Protein AF-A0A2S3ZLN3-F1 (afdb_monomer)

Foldseek 3Di:
DFPLQLVQLVVDFDDDPNDTDDQPLSLLSNVQSVQQDLQVQWGQDDLVRSCVSSVHDSVSSVVSVVVCVVVVQWDWDWDADPVRHIRPTIIHGPRDVVSQVVTPSNVVRPD

Organism: NCBI:txid1259217

Mean predicted aligned error: 3.62 Å

Radius of gyration: 14.0 Å; Cα contacts (8 Å, |Δi|>4): 171; chains: 1; bounding box: 43×23×32 Å

Secondary structure (DSSP, 8-state):
--HHHHHHHHH--EEETTEEE--TTHHHHHHHHHT-BTTTTBB---HHHHHHHHT--HHHHHHHHHHHHHTTSEEEE--B-TTSPBPS-EEEE---HHHHTT-HHHHHHH-

Structure (mmCIF, N/CA/C/O backbone):
data_AF-A0A2S3ZLN3-F1
#
_entry.id   AF-A0A2S3ZLN3-F1
#
loop_
_atom_site.group_PDB
_atom_site.id
_atom_site.type_symbol
_atom_site.label_atom_id
_atom_site.label_alt_id
_atom_site.label_comp_id
_atom_site.label_asym_id
_atom_site.label_entity_id
_atom_site.label_seq_id
_atom_site.pdbx_PDB_ins_code
_atom_site.Cartn_x
_atom_site.Cartn_y
_atom_site.Cartn_z
_atom_site.occupancy
_atom_site.B_iso_or_equiv
_atom_site.auth_seq_id
_atom_site.auth_comp_id
_atom_site.auth_asym_id
_atom_site.auth_atom_id
_atom_site.pdbx_PDB_model_num
ATOM 1 N N . MET A 1 1 ? 11.402 4.641 -6.491 1.00 80.12 1 MET A N 1
ATOM 2 C CA . MET A 1 1 ? 9.962 4.401 -6.231 1.00 80.12 1 MET A CA 1
ATOM 3 C C . MET A 1 1 ? 9.445 3.690 -7.451 1.00 80.12 1 MET A C 1
ATOM 5 O O . MET A 1 1 ? 9.689 4.194 -8.534 1.00 80.12 1 MET A O 1
ATOM 9 N N . SER A 1 2 ? 8.704 2.597 -7.305 1.00 91.38 2 SER A N 1
ATOM 10 C CA . SER A 1 2 ? 8.168 1.908 -8.479 1.00 91.38 2 SER A CA 1
ATOM 11 C C . SER A 1 2 ? 7.025 2.680 -9.158 1.00 91.38 2 SER A C 1
ATOM 13 O O . SER A 1 2 ? 5.984 2.959 -8.551 1.00 91.38 2 SER A O 1
ATOM 15 N N . ILE A 1 3 ? 7.190 2.976 -10.451 1.00 94.44 3 ILE A N 1
ATOM 16 C CA . ILE A 1 3 ? 6.135 3.569 -11.286 1.00 94.44 3 ILE A CA 1
ATOM 17 C C . ILE A 1 3 ? 5.004 2.554 -11.503 1.00 94.44 3 ILE A C 1
ATOM 19 O O . ILE A 1 3 ? 3.827 2.921 -11.441 1.00 94.44 3 ILE A O 1
ATOM 23 N N . SER A 1 4 ? 5.342 1.276 -11.704 1.00 97.06 4 SER A N 1
ATOM 24 C CA . SER A 1 4 ? 4.356 0.201 -11.873 1.00 97.06 4 SER A CA 1
ATOM 25 C C . SER A 1 4 ? 3.436 0.069 -10.663 1.00 97.06 4 SER A C 1
ATOM 27 O O . SER A 1 4 ? 2.216 0.025 -10.839 1.00 97.06 4 SER A O 1
ATOM 29 N N . ALA A 1 5 ? 3.983 0.101 -9.443 1.00 97.31 5 ALA A N 1
ATOM 30 C CA . ALA A 1 5 ? 3.178 0.051 -8.227 1.00 97.31 5 ALA A CA 1
ATOM 31 C C . ALA A 1 5 ? 2.218 1.233 -8.103 1.00 97.31 5 ALA A C 1
ATOM 33 O O . ALA A 1 5 ? 1.053 1.045 -7.752 1.00 97.31 5 ALA A O 1
ATOM 34 N N . ARG A 1 6 ? 2.677 2.450 -8.415 1.00 96.06 6 ARG A N 1
ATOM 35 C CA . ARG A 1 6 ? 1.835 3.649 -8.351 1.00 96.06 6 ARG A CA 1
ATOM 36 C C . ARG A 1 6 ? 0.699 3.599 -9.373 1.00 96.06 6 ARG A C 1
ATOM 38 O O . ARG A 1 6 ? -0.440 3.898 -9.015 1.00 96.06 6 ARG A O 1
ATOM 45 N N . ASN A 1 7 ? 0.986 3.206 -10.613 1.00 97.12 7 ASN A N 1
ATOM 46 C CA . ASN A 1 7 ? -0.025 3.088 -11.667 1.00 97.12 7 ASN A CA 1
ATOM 47 C C . ASN A 1 7 ? -1.067 2.022 -11.313 1.00 97.12 7 ASN A C 1
ATOM 49 O O . ASN A 1 7 ? -2.265 2.295 -11.320 1.00 97.12 7 ASN A O 1
ATOM 53 N N . TRP A 1 8 ? -0.613 0.842 -10.891 1.00 97.19 8 TRP A N 1
ATOM 54 C CA . TRP A 1 8 ? -1.505 -0.210 -10.417 1.00 97.19 8 TRP A CA 1
ATOM 55 C C . TRP A 1 8 ? -2.359 0.245 -9.228 1.00 97.19 8 TRP A C 1
ATOM 57 O O . TRP A 1 8 ? -3.568 0.014 -9.206 1.00 97.19 8 TRP A O 1
ATOM 67 N N . ALA A 1 9 ? -1.768 0.946 -8.258 1.00 96.88 9 ALA A N 1
ATOM 68 C CA . ALA A 1 9 ? -2.495 1.471 -7.110 1.00 96.88 9 ALA A CA 1
ATOM 69 C C . ALA A 1 9 ? -3.590 2.469 -7.518 1.00 96.88 9 ALA A C 1
ATOM 71 O O . ALA A 1 9 ? -4.644 2.483 -6.880 1.00 96.88 9 ALA A O 1
ATOM 72 N N . TRP A 1 10 ? -3.389 3.270 -8.573 1.00 95.62 10 TRP A N 1
ATOM 73 C CA . TRP A 1 10 ? -4.414 4.154 -9.147 1.00 95.62 10 TRP A CA 1
ATOM 74 C C . TRP A 1 10 ? -5.533 3.402 -9.865 1.00 95.62 10 TRP A C 1
ATOM 76 O O . TRP A 1 10 ? -6.696 3.781 -9.709 1.00 95.62 10 TRP A O 1
ATOM 86 N N . ASP A 1 11 ? -5.222 2.301 -10.535 1.00 95.19 11 ASP A N 1
ATOM 87 C CA . ASP A 1 11 ? -6.209 1.519 -11.287 1.00 95.19 11 ASP A CA 1
ATOM 88 C C . ASP A 1 11 ? -6.987 0.524 -10.413 1.00 95.19 11 ASP A C 1
ATOM 90 O O . ASP A 1 11 ? -8.110 0.126 -10.743 1.00 95.19 11 ASP A O 1
ATOM 94 N N . LEU A 1 12 ? -6.423 0.134 -9.263 1.00 95.00 12 LEU A N 1
ATOM 95 C CA . LEU A 1 12 ? -7.055 -0.830 -8.371 1.00 95.00 12 LEU A CA 1
ATOM 96 C C . LEU A 1 12 ? -8.431 -0.331 -7.903 1.00 95.00 12 LEU A C 1
ATOM 98 O O . LEU A 1 12 ? -8.591 0.812 -7.465 1.00 95.00 12 LEU A O 1
ATOM 102 N N . SER A 1 13 ? -9.427 -1.209 -7.977 1.00 93.44 13 SER A N 1
ATOM 103 C CA . SER A 1 13 ? -10.796 -0.956 -7.529 1.00 93.44 13 SER A CA 1
ATOM 104 C C . SER A 1 13 ? -11.405 -2.227 -6.942 1.00 93.44 13 SER A C 1
ATOM 106 O O . SER A 1 13 ? -11.160 -3.335 -7.424 1.00 93.44 13 SER A O 1
ATOM 108 N N . TRP A 1 14 ? -12.215 -2.077 -5.892 1.00 90.06 14 TRP A N 1
ATOM 109 C CA . TRP A 1 14 ? -12.968 -3.194 -5.328 1.00 90.06 14 TRP A CA 1
ATOM 110 C C . TRP A 1 14 ? -14.181 -3.500 -6.188 1.00 90.06 14 TRP A C 1
ATOM 112 O O . TRP A 1 14 ? -14.968 -2.606 -6.494 1.00 90.06 14 TRP A O 1
ATOM 122 N N . LYS A 1 15 ? -14.350 -4.777 -6.537 1.00 87.75 15 LYS A N 1
ATOM 123 C CA . LYS A 1 15 ? -15.488 -5.265 -7.315 1.00 87.75 15 LYS A CA 1
ATOM 124 C C . LYS A 1 15 ? -16.338 -6.201 -6.475 1.00 87.75 15 LYS A C 1
ATOM 126 O O . LYS A 1 15 ? -15.823 -7.137 -5.867 1.00 87.75 15 LYS A O 1
ATOM 131 N N . ARG A 1 16 ? -17.652 -5.992 -6.484 1.00 80.50 16 ARG A N 1
ATOM 132 C CA . ARG A 1 16 ? -18.631 -6.931 -5.921 1.00 80.50 16 ARG A CA 1
ATOM 133 C C . ARG A 1 16 ? -19.787 -7.064 -6.902 1.00 80.50 16 ARG A C 1
ATOM 135 O O . ARG A 1 16 ? -20.416 -6.071 -7.246 1.00 80.50 16 ARG A O 1
ATOM 142 N N . GLY A 1 17 ? -20.023 -8.282 -7.393 1.00 84.69 17 GLY A N 1
ATOM 143 C CA . GLY A 1 17 ? -21.031 -8.526 -8.433 1.00 84.69 17 GLY A CA 1
ATOM 144 C C . GLY A 1 17 ? -20.776 -7.745 -9.730 1.00 84.69 17 GLY A C 1
ATOM 145 O O . GLY A 1 17 ? -21.722 -7.297 -10.360 1.00 84.69 17 GLY A O 1
ATOM 146 N N . GLY A 1 18 ? -19.507 -7.509 -10.090 1.00 85.62 18 GLY A N 1
ATOM 147 C CA . GLY A 1 18 ? -19.126 -6.755 -11.293 1.00 85.62 18 GLY A CA 1
ATOM 148 C C . GLY A 1 18 ? -19.169 -5.226 -11.162 1.00 85.62 18 GLY A C 1
ATOM 149 O O . GLY A 1 18 ? -1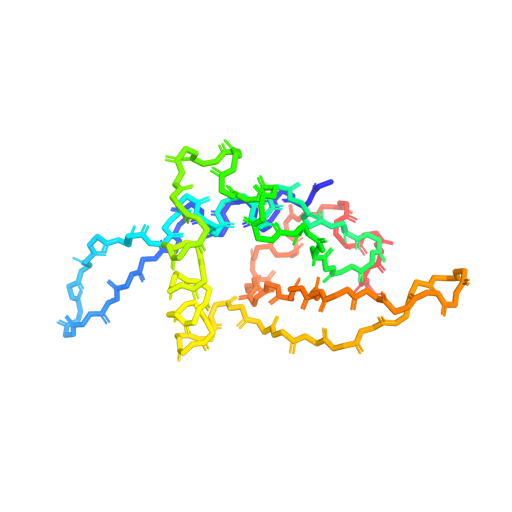8.685 -4.541 -12.057 1.00 85.62 18 GLY A O 1
ATOM 150 N N . VAL A 1 19 ? -19.675 -4.684 -10.050 1.00 84.25 19 VAL A N 1
ATOM 151 C CA . VAL A 1 19 ? -19.762 -3.234 -9.809 1.00 84.25 19 VAL A CA 1
ATOM 152 C C . VAL A 1 19 ? -18.570 -2.750 -8.986 1.00 84.25 19 VAL A C 1
ATOM 154 O O . VAL A 1 19 ? -18.172 -3.413 -8.024 1.00 84.25 19 VAL A O 1
ATOM 157 N N . ASN A 1 20 ? -18.017 -1.591 -9.356 1.00 86.94 20 ASN A N 1
ATOM 158 C CA . ASN A 1 20 ? -16.924 -0.938 -8.636 1.00 86.94 20 ASN A CA 1
ATOM 159 C C . ASN A 1 20 ? -17.434 -0.220 -7.377 1.00 86.94 20 ASN A C 1
ATOM 161 O O . ASN A 1 20 ? -18.434 0.494 -7.425 1.00 86.94 20 ASN A O 1
ATOM 165 N N . PHE A 1 21 ? -16.698 -0.347 -6.274 1.00 82.69 21 PHE A N 1
ATOM 166 C CA . PHE A 1 21 ? -16.976 0.341 -5.013 1.00 82.69 21 PHE A CA 1
ATOM 167 C C . PHE A 1 21 ? -15.824 1.278 -4.625 1.00 82.69 21 PHE A C 1
ATOM 169 O O . PHE A 1 21 ? -14.661 0.959 -4.894 1.00 82.69 21 PHE A O 1
ATOM 176 N N . PRO A 1 22 ? -16.116 2.413 -3.957 1.00 84.38 22 PRO A N 1
ATOM 177 C CA . PRO A 1 22 ? -15.081 3.304 -3.451 1.00 84.38 22 PRO A CA 1
ATOM 178 C C . PRO A 1 22 ? -14.125 2.581 -2.498 1.00 84.38 22 PRO A C 1
ATOM 180 O O . PRO A 1 22 ? -14.545 1.960 -1.520 1.00 84.38 22 PRO A O 1
ATOM 183 N N . MET A 1 23 ? -12.829 2.708 -2.766 1.00 93.12 23 MET A N 1
ATOM 184 C CA . MET A 1 23 ? -11.773 2.196 -1.898 1.00 93.12 23 MET A CA 1
ATOM 185 C C . MET A 1 23 ? -11.445 3.227 -0.822 1.00 93.12 23 MET A C 1
ATOM 187 O O . MET A 1 23 ? -10.791 4.232 -1.103 1.00 93.12 23 MET A O 1
ATOM 191 N N . LYS A 1 24 ? -11.845 2.976 0.425 1.00 94.81 24 LYS A N 1
ATOM 192 C CA . LYS A 1 24 ? -11.471 3.848 1.557 1.00 94.81 24 LYS A CA 1
ATOM 193 C C . LYS A 1 24 ? -9.959 3.815 1.806 1.00 94.81 24 LYS A C 1
ATOM 195 O O . LYS A 1 24 ? -9.358 4.801 2.223 1.00 94.81 24 LYS A O 1
ATOM 200 N N . GLU A 1 25 ? -9.341 2.697 1.446 1.00 97.25 25 GLU A N 1
ATOM 201 C CA . GLU A 1 25 ? -7.928 2.379 1.610 1.00 97.25 25 GLU A CA 1
ATOM 202 C C . GLU A 1 25 ? -7.029 2.995 0.532 1.00 97.25 25 GLU A C 1
ATOM 204 O O . GLU A 1 25 ? -5.811 2.836 0.589 1.00 97.25 25 GLU A O 1
ATOM 209 N N . LYS A 1 26 ? -7.603 3.687 -0.463 1.00 96.94 26 LYS A N 1
ATOM 210 C CA . LYS A 1 26 ? -6.886 4.149 -1.661 1.00 96.94 26 LYS A CA 1
ATOM 211 C C . LYS A 1 26 ? -5.661 4.999 -1.329 1.00 96.94 26 LYS A C 1
ATOM 213 O O . LYS A 1 26 ? -4.585 4.739 -1.852 1.00 96.94 26 LYS A O 1
ATOM 218 N N . LEU A 1 27 ? -5.806 5.974 -0.428 1.00 97.81 27 LEU A N 1
ATOM 219 C CA . LEU A 1 27 ? -4.694 6.840 -0.014 1.00 97.81 27 LEU A CA 1
ATOM 220 C C . L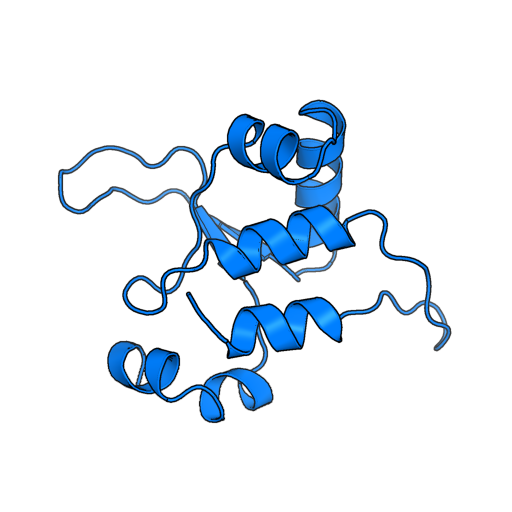EU A 1 27 ? -3.601 6.062 0.726 1.00 97.81 27 LEU A C 1
ATOM 222 O O . LEU A 1 27 ? -2.418 6.300 0.499 1.00 97.81 27 LEU A O 1
ATOM 226 N N . THR A 1 28 ? -3.986 5.099 1.567 1.00 98.44 28 THR A N 1
ATOM 227 C CA . THR A 1 28 ? -3.047 4.199 2.248 1.00 98.44 28 THR A CA 1
ATOM 228 C C . THR A 1 28 ? -2.256 3.380 1.227 1.00 98.44 28 THR A C 1
ATOM 230 O O . THR A 1 28 ? -1.033 3.332 1.309 1.00 98.44 28 THR A O 1
ATOM 233 N N . LEU A 1 29 ? -2.928 2.792 0.230 1.00 98.38 29 LEU A N 1
ATOM 234 C CA . LEU A 1 29 ? -2.280 2.012 -0.826 1.00 98.38 29 LEU A CA 1
ATOM 235 C C . LEU A 1 29 ? -1.342 2.864 -1.689 1.00 98.38 29 LEU A C 1
ATOM 237 O O . LEU A 1 29 ? -0.217 2.452 -1.946 1.00 98.38 29 LEU A O 1
ATOM 241 N N . LEU A 1 30 ? -1.778 4.058 -2.096 1.00 98.06 30 LEU A N 1
ATOM 242 C CA . LEU A 1 30 ? -0.940 4.995 -2.847 1.00 98.06 30 LEU A CA 1
ATOM 243 C C . LEU A 1 30 ? 0.304 5.394 -2.049 1.00 98.06 30 LEU A C 1
ATOM 245 O O . LEU A 1 30 ? 1.398 5.436 -2.601 1.00 98.06 30 LEU A O 1
ATOM 249 N N . CYS A 1 31 ? 0.163 5.625 -0.741 1.00 98.12 31 CYS A N 1
ATOM 250 C CA . CYS A 1 31 ? 1.304 5.907 0.122 1.00 98.12 31 CYS A CA 1
ATOM 251 C C . CYS A 1 31 ? 2.269 4.716 0.200 1.00 98.12 31 CYS A C 1
ATOM 253 O O . CYS A 1 31 ? 3.478 4.929 0.191 1.00 98.12 31 CYS A O 1
ATOM 255 N N . LEU A 1 32 ? 1.769 3.478 0.271 1.00 97.94 32 LEU A N 1
ATOM 256 C CA . LEU A 1 32 ? 2.621 2.285 0.233 1.00 97.94 32 LEU A CA 1
ATOM 257 C C . LEU A 1 32 ? 3.358 2.162 -1.106 1.00 97.94 32 LEU A C 1
ATOM 259 O O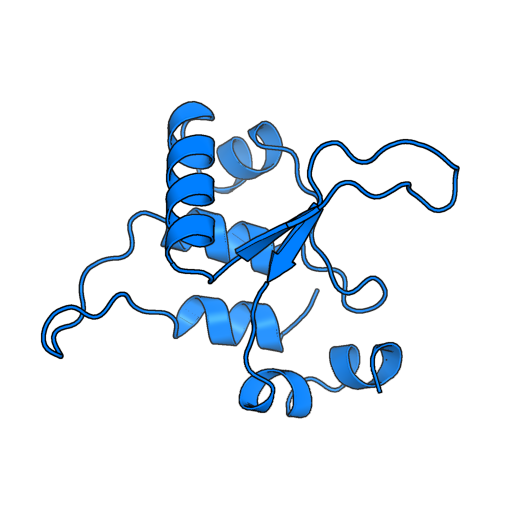 . LEU A 1 32 ? 4.560 1.927 -1.095 1.00 97.94 32 LEU A O 1
ATOM 263 N N . ALA A 1 33 ? 2.670 2.384 -2.229 1.00 97.81 33 ALA A N 1
ATOM 264 C CA . ALA A 1 33 ? 3.270 2.349 -3.564 1.00 97.81 33 ALA A CA 1
ATOM 265 C C . ALA A 1 33 ? 4.375 3.402 -3.732 1.00 97.81 33 ALA A C 1
ATOM 267 O O . ALA A 1 33 ? 5.442 3.103 -4.259 1.00 97.81 33 ALA A O 1
ATOM 268 N N . GLU A 1 34 ? 4.160 4.609 -3.203 1.00 96.81 34 GLU A N 1
ATOM 269 C CA . GLU A 1 34 ? 5.162 5.682 -3.200 1.00 96.81 34 GLU A CA 1
ATOM 270 C C . GLU A 1 34 ? 6.434 5.296 -2.422 1.00 96.81 34 GLU A C 1
ATOM 272 O O . GLU A 1 34 ? 7.539 5.711 -2.765 1.00 96.81 34 GLU A O 1
ATOM 277 N N . HIS A 1 35 ? 6.283 4.486 -1.370 1.00 96.56 35 HIS A N 1
ATOM 278 C CA . HIS A 1 35 ? 7.391 4.015 -0.537 1.00 96.56 35 HIS A CA 1
ATOM 279 C C . HIS A 1 35 ? 7.975 2.674 -1.000 1.00 96.56 35 HIS A C 1
ATOM 281 O O . HIS A 1 35 ? 8.878 2.162 -0.335 1.00 96.56 35 HIS A O 1
ATOM 287 N N . GLU A 1 36 ? 7.479 2.082 -2.089 1.00 96.50 36 GLU A N 1
ATOM 288 C CA . GLU A 1 36 ? 8.057 0.849 -2.611 1.00 96.50 36 GLU A CA 1
ATOM 289 C C . GLU A 1 36 ? 9.434 1.139 -3.210 1.00 96.50 36 GLU A C 1
ATOM 291 O O . GLU A 1 36 ? 9.585 1.978 -4.107 1.00 96.50 36 GLU A O 1
ATOM 296 N N . ASN A 1 37 ? 10.442 0.433 -2.700 1.00 94.62 37 ASN A N 1
ATOM 297 C CA . ASN A 1 37 ? 11.781 0.456 -3.258 1.00 94.62 37 ASN A CA 1
ATOM 298 C C . ASN A 1 37 ? 11.916 -0.682 -4.291 1.00 94.62 37 ASN A C 1
ATOM 300 O O . ASN A 1 37 ? 11.849 -1.841 -3.881 1.00 94.62 37 ASN A O 1
ATOM 304 N N . PRO A 1 38 ? 12.127 -0.381 -5.588 1.00 94.44 38 PRO A N 1
ATOM 305 C CA . PRO A 1 38 ? 12.301 -1.397 -6.627 1.00 94.44 38 PRO A CA 1
ATOM 306 C C . PRO A 1 38 ? 13.501 -2.319 -6.406 1.00 94.44 38 PRO A C 1
ATOM 308 O O . PRO A 1 38 ? 13.402 -3.496 -6.709 1.00 94.44 38 PRO A O 1
ATOM 311 N N . GLU A 1 39 ? 14.600 -1.824 -5.833 1.00 93.81 39 GLU A N 1
ATOM 312 C CA . GLU A 1 39 ? 15.790 -2.635 -5.535 1.00 93.81 39 GLU A CA 1
ATOM 313 C C . GLU A 1 39 ? 15.493 -3.726 -4.502 1.00 93.81 39 GLU A C 1
ATOM 315 O O . GLU A 1 39 ? 15.982 -4.847 -4.601 1.00 93.81 39 GLU A O 1
ATOM 320 N N . TYR A 1 40 ? 14.663 -3.409 -3.508 1.00 91.06 40 TYR A N 1
ATOM 321 C CA . TYR A 1 40 ? 14.321 -4.345 -2.437 1.00 91.06 40 TYR A CA 1
ATOM 322 C C . TYR A 1 40 ? 13.017 -5.114 -2.685 1.00 91.06 40 TYR A C 1
ATOM 324 O O . TYR A 1 40 ? 12.754 -6.117 -2.017 1.00 91.06 40 TYR A O 1
ATOM 332 N N . GLY A 1 41 ? 12.175 -4.620 -3.593 1.00 93.44 41 GLY A N 1
ATOM 333 C CA . GLY A 1 41 ? 10.866 -5.179 -3.921 1.00 93.44 41 GLY A CA 1
ATOM 334 C C . GLY A 1 41 ? 9.782 -4.958 -2.857 1.00 93.44 41 GLY A C 1
ATOM 335 O O . GLY A 1 41 ? 8.778 -5.668 -2.852 1.00 93.44 41 GLY A O 1
ATOM 336 N N . TYR A 1 42 ? 9.967 -4.025 -1.915 1.00 94.94 42 TYR A N 1
ATOM 337 C CA . TYR A 1 42 ? 9.000 -3.783 -0.837 1.00 94.94 42 TYR A CA 1
ATOM 338 C C . TYR A 1 42 ? 8.981 -2.339 -0.323 1.00 94.94 42 TYR A C 1
ATOM 340 O O . TYR A 1 42 ? 9.930 -1.570 -0.491 1.00 94.94 42 TYR A O 1
ATOM 348 N N . ALA A 1 43 ? 7.899 -1.989 0.377 1.00 95.75 43 ALA A N 1
ATOM 349 C CA . ALA A 1 43 ? 7.749 -0.750 1.138 1.00 95.75 43 ALA A CA 1
ATOM 350 C C . ALA A 1 43 ? 7.852 -1.018 2.648 1.00 95.75 43 ALA A C 1
ATOM 352 O O . ALA A 1 43 ? 7.459 -2.078 3.128 1.00 95.75 43 ALA A O 1
ATOM 353 N N . PHE A 1 44 ? 8.347 -0.061 3.434 1.00 95.31 44 PHE A N 1
ATOM 354 C CA . PHE A 1 44 ? 8.470 -0.210 4.896 1.00 95.31 44 PHE A CA 1
ATOM 355 C C . PHE A 1 44 ? 8.139 1.049 5.734 1.00 95.31 44 PHE A C 1
ATOM 357 O O . PHE A 1 44 ? 8.753 1.251 6.789 1.00 95.31 44 PHE A O 1
ATOM 364 N N . PRO A 1 45 ? 7.184 1.920 5.337 1.00 95.69 45 PRO A N 1
ATOM 365 C CA . PRO A 1 45 ? 6.804 3.055 6.176 1.00 95.69 45 PRO A CA 1
ATOM 366 C C . PRO A 1 45 ? 6.132 2.593 7.481 1.00 95.69 45 PRO A C 1
ATOM 368 O O . PRO A 1 45 ? 5.432 1.577 7.527 1.00 95.69 45 PRO A O 1
ATOM 371 N N . SER A 1 46 ? 6.302 3.352 8.565 1.00 95.62 46 SER A N 1
ATOM 372 C CA . SER A 1 46 ? 5.551 3.084 9.795 1.00 95.62 46 SER A CA 1
ATOM 373 C C . SER A 1 46 ? 4.079 3.485 9.628 1.00 95.62 46 SER A C 1
ATOM 375 O O . SER A 1 46 ? 3.728 4.249 8.727 1.00 95.62 46 SER A O 1
ATOM 377 N N . HIS A 1 47 ? 3.192 2.989 10.496 1.00 97.38 47 HIS A N 1
ATOM 378 C CA . HIS A 1 47 ? 1.785 3.402 10.448 1.00 97.38 47 HIS A CA 1
ATOM 379 C C . HIS A 1 47 ? 1.623 4.908 10.693 1.00 97.38 47 HIS A C 1
ATOM 381 O O . HIS A 1 47 ? 0.741 5.526 10.107 1.00 97.38 47 HIS A O 1
ATOM 387 N N . GLU A 1 48 ? 2.485 5.490 11.527 1.00 97.94 48 GLU A N 1
ATOM 388 C CA . GLU A 1 48 ? 2.542 6.923 11.815 1.00 97.94 48 GLU A CA 1
ATOM 389 C C . GLU A 1 48 ? 2.958 7.718 10.573 1.00 97.94 48 GLU A C 1
ATOM 391 O O . GLU A 1 48 ? 2.286 8.685 10.232 1.00 97.94 48 GLU A O 1
ATOM 396 N N . THR A 1 49 ? 3.982 7.265 9.839 1.00 97.31 49 THR A N 1
ATOM 397 C CA . THR A 1 49 ? 4.387 7.889 8.568 1.00 97.31 49 THR A CA 1
ATOM 398 C C . THR A 1 49 ? 3.249 7.884 7.550 1.00 97.31 49 THR A C 1
ATOM 400 O O . THR A 1 49 ? 2.993 8.893 6.896 1.00 97.31 49 THR A O 1
ATOM 403 N N . ILE A 1 50 ? 2.535 6.761 7.415 1.00 98.19 50 ILE A N 1
ATOM 404 C CA . ILE A 1 50 ? 1.395 6.676 6.494 1.00 98.19 50 ILE A CA 1
ATOM 405 C C . ILE A 1 50 ? 0.272 7.614 6.956 1.00 98.19 50 ILE A C 1
ATOM 407 O O . ILE A 1 50 ? -0.315 8.318 6.137 1.00 98.19 50 ILE A O 1
ATOM 411 N N . ALA A 1 51 ? -0.025 7.638 8.256 1.00 98.38 51 ALA A N 1
ATOM 412 C CA . ALA A 1 51 ? -1.058 8.485 8.848 1.00 98.38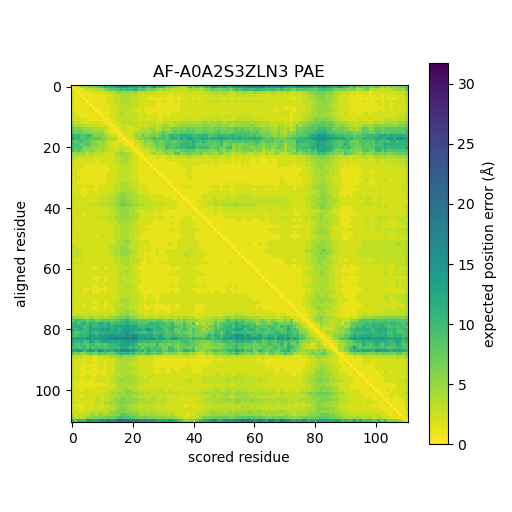 51 ALA A CA 1
ATOM 413 C C . ALA A 1 51 ? -0.788 9.972 8.580 1.00 98.38 51 ALA A C 1
ATOM 415 O O . ALA A 1 51 ? -1.656 10.664 8.052 1.00 98.38 51 ALA A O 1
ATOM 416 N N . GLU A 1 52 ? 0.437 10.428 8.843 1.00 98.38 52 GLU A N 1
ATOM 417 C CA . GLU A 1 52 ? 0.892 11.793 8.572 1.00 98.38 52 GLU A CA 1
ATOM 418 C C . GLU A 1 52 ? 0.777 12.143 7.082 1.00 98.38 52 GLU A C 1
ATOM 420 O O . GLU A 1 52 ? 0.137 13.129 6.722 1.00 98.38 52 GLU A O 1
ATOM 425 N N . ARG A 1 53 ? 1.312 11.291 6.196 1.00 97.75 53 ARG A N 1
ATOM 426 C CA . ARG A 1 53 ? 1.305 11.511 4.737 1.00 97.75 53 ARG A CA 1
ATOM 427 C C . ARG A 1 53 ? -0.097 11.550 4.133 1.00 97.75 53 ARG A C 1
ATOM 429 O O . ARG A 1 53 ?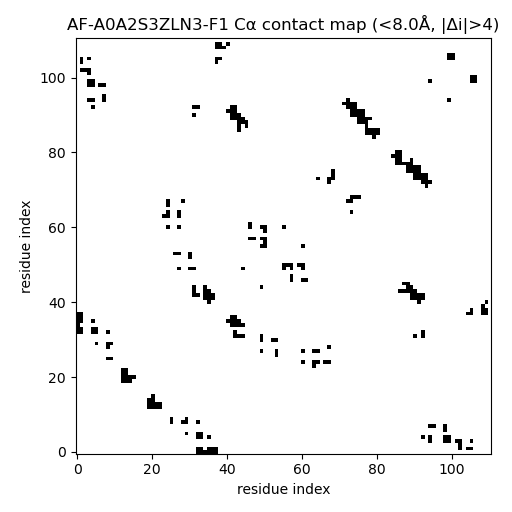 -0.300 12.202 3.114 1.00 97.75 53 ARG A O 1
ATOM 436 N N . THR A 1 54 ? -1.042 10.820 4.717 1.00 97.81 54 THR A N 1
ATOM 437 C CA . THR A 1 54 ? -2.412 10.689 4.194 1.00 97.81 54 THR A CA 1
ATOM 438 C C . THR A 1 54 ? -3.434 11.552 4.934 1.00 97.81 54 THR A C 1
ATOM 440 O O . THR A 1 54 ? -4.592 11.588 4.521 1.00 97.81 54 THR A O 1
ATOM 443 N N . GLY A 1 55 ? -3.045 12.225 6.023 1.00 98.06 55 GLY A N 1
ATOM 444 C CA . GLY A 1 55 ? -3.965 12.955 6.901 1.00 98.06 55 GLY A CA 1
ATOM 445 C C . GLY A 1 55 ? -4.975 12.054 7.627 1.00 98.06 55 GLY A C 1
ATOM 446 O O . GLY A 1 55 ? -6.035 12.518 8.045 1.00 98.06 55 GLY A O 1
ATOM 447 N N . GLN A 1 56 ? -4.690 10.754 7.748 1.00 98.25 56 GLN A N 1
ATOM 448 C CA . GLN A 1 56 ? -5.565 9.766 8.384 1.00 98.25 56 GLN A CA 1
ATOM 449 C C . GLN A 1 56 ? -5.116 9.478 9.818 1.00 98.25 56 GLN A C 1
ATOM 451 O O . GLN A 1 56 ? -3.956 9.650 10.171 1.00 98.25 56 GLN A O 1
ATOM 456 N N . SER A 1 57 ? -6.015 8.961 10.660 1.00 98.62 57 SER A N 1
ATOM 457 C CA . SER A 1 57 ? -5.594 8.449 11.969 1.00 98.62 57 SER A CA 1
ATOM 458 C C . SER A 1 57 ? -4.784 7.153 11.820 1.00 98.62 57 SER A C 1
ATOM 460 O O . SER A 1 57 ? -5.050 6.342 10.930 1.00 98.62 57 SER A O 1
ATOM 462 N N . VAL A 1 58 ? -3.864 6.883 12.752 1.00 98.44 58 VAL A N 1
ATOM 463 C CA . VAL A 1 58 ? -3.120 5.605 12.808 1.00 98.44 58 VAL A CA 1
ATOM 464 C C . VAL A 1 58 ? -4.072 4.400 12.858 1.00 98.44 58 VAL A C 1
ATOM 466 O O . VAL A 1 58 ? -3.836 3.386 12.202 1.00 98.44 58 VAL A O 1
ATOM 469 N N . ARG A 1 59 ? -5.196 4.513 13.579 1.00 98.44 59 ARG A N 1
ATOM 470 C CA . ARG A 1 59 ? -6.230 3.466 13.640 1.00 98.44 59 ARG A CA 1
ATOM 471 C C . ARG A 1 59 ? -6.874 3.216 12.272 1.00 98.44 59 ARG A C 1
ATOM 473 O O . ARG A 1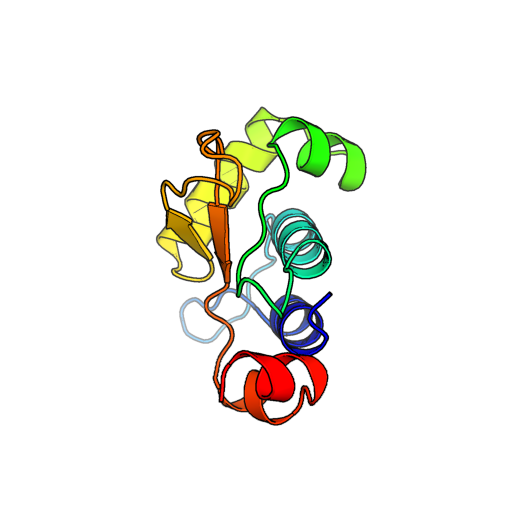 59 ? -7.123 2.063 11.909 1.00 98.44 59 ARG A O 1
ATOM 480 N N . THR A 1 60 ? -7.139 4.281 11.517 1.00 98.44 60 THR A N 1
ATOM 481 C CA . THR A 1 60 ? -7.666 4.201 10.149 1.00 98.44 60 THR A CA 1
ATOM 482 C C . THR A 1 60 ? -6.666 3.497 9.240 1.00 98.44 60 THR A C 1
ATOM 484 O O . THR A 1 60 ? -7.039 2.534 8.579 1.00 98.44 60 THR A O 1
ATOM 487 N N . VAL A 1 61 ? -5.387 3.881 9.291 1.00 98.50 61 VAL A N 1
ATOM 488 C CA . VAL A 1 61 ? -4.307 3.232 8.531 1.00 98.50 61 VAL A CA 1
ATOM 489 C C . VAL A 1 61 ? -4.224 1.736 8.832 1.00 98.50 61 VAL A C 1
ATOM 491 O O . VAL A 1 61 ? -4.225 0.923 7.913 1.00 98.50 61 VAL A O 1
ATOM 494 N N . GLN A 1 62 ? -4.220 1.344 10.108 1.00 98.06 62 GLN A N 1
ATOM 495 C CA . GLN A 1 62 ? -4.206 -0.070 10.498 1.00 98.06 62 GLN A CA 1
ATOM 496 C C . GLN A 1 62 ? -5.417 -0.837 9.953 1.00 98.06 62 GLN A C 1
ATOM 498 O O . GLN A 1 62 ? -5.285 -1.979 9.518 1.00 98.06 62 GLN A O 1
ATOM 503 N N . THR A 1 63 ? -6.599 -0.218 9.979 1.00 98.50 63 THR A N 1
ATOM 504 C CA . THR A 1 63 ? -7.822 -0.813 9.423 1.00 98.50 63 THR A CA 1
ATOM 505 C C . THR A 1 63 ? -7.696 -0.982 7.913 1.00 98.50 63 THR A C 1
ATOM 507 O O . THR A 1 63 ? -7.969 -2.060 7.396 1.00 98.50 63 THR A O 1
ATOM 510 N N . HIS A 1 64 ? -7.206 0.043 7.217 1.00 98.38 64 HIS A N 1
ATOM 511 C CA . HIS A 1 64 ? -7.009 0.005 5.774 1.00 98.38 64 HIS A CA 1
ATOM 512 C C . HIS A 1 64 ? -5.988 -1.046 5.346 1.00 98.38 64 HIS A C 1
ATOM 514 O O . HIS A 1 64 ? -6.245 -1.801 4.414 1.00 98.38 64 HIS A O 1
ATOM 520 N N . ILE A 1 65 ? -4.865 -1.156 6.057 1.00 98.19 65 ILE A N 1
ATOM 521 C CA . ILE A 1 65 ? -3.861 -2.197 5.813 1.00 98.19 65 ILE A CA 1
ATOM 522 C C . ILE A 1 65 ? -4.479 -3.589 5.973 1.00 98.19 65 ILE A C 1
ATOM 524 O O . ILE A 1 65 ? -4.281 -4.439 5.110 1.00 98.19 65 ILE A O 1
ATOM 528 N N . LYS A 1 66 ? -5.276 -3.826 7.025 1.00 97.94 66 LYS A N 1
ATOM 529 C CA . LYS A 1 66 ? -5.977 -5.109 7.205 1.00 97.94 66 LYS A CA 1
ATOM 530 C C . LYS A 1 66 ? -6.903 -5.421 6.032 1.00 97.94 66 LYS A C 1
ATOM 532 O O . LYS A 1 66 ? -6.879 -6.547 5.545 1.00 97.94 66 LYS A O 1
ATOM 537 N N . THR A 1 67 ? -7.669 -4.439 5.556 1.00 97.31 67 THR A N 1
ATOM 538 C CA . THR A 1 67 ? -8.514 -4.602 4.367 1.00 97.31 67 THR A CA 1
ATOM 539 C C . THR A 1 67 ? -7.669 -4.926 3.130 1.00 97.31 67 THR A C 1
ATOM 541 O O . THR A 1 67 ? -7.952 -5.894 2.434 1.00 97.31 67 THR A O 1
ATOM 544 N N . LEU A 1 68 ? -6.590 -4.182 2.869 1.00 98.06 68 LEU A N 1
ATOM 545 C CA . LEU A 1 68 ? -5.700 -4.429 1.726 1.00 98.06 68 LEU A CA 1
ATOM 546 C C . LEU A 1 68 ? -5.091 -5.840 1.753 1.00 98.06 68 LEU A C 1
ATOM 548 O O . LEU A 1 68 ? -5.001 -6.482 0.707 1.00 98.06 68 LEU A O 1
ATOM 552 N N . VAL A 1 69 ? -4.731 -6.343 2.938 1.00 97.62 69 VAL A N 1
ATOM 553 C CA . VAL A 1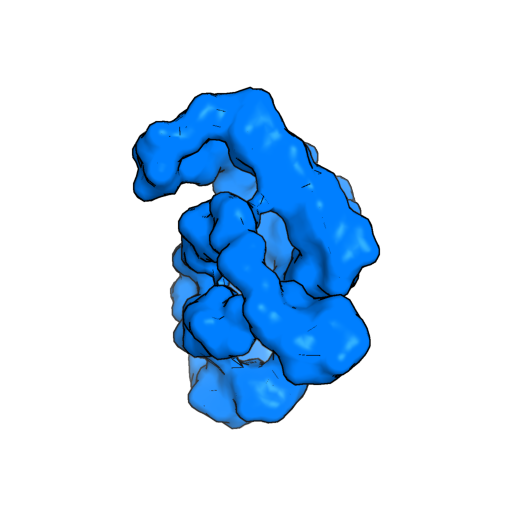 69 ? -4.261 -7.725 3.129 1.00 97.62 69 VAL A CA 1
ATOM 554 C C . VAL A 1 69 ? -5.378 -8.735 2.883 1.00 97.62 69 VAL A C 1
ATOM 556 O O . VAL A 1 69 ? -5.182 -9.706 2.156 1.00 97.62 69 VAL A O 1
ATOM 559 N N . GLN A 1 70 ? -6.573 -8.494 3.425 1.00 96.06 70 GLN A N 1
ATOM 560 C CA . GLN A 1 70 ? -7.738 -9.357 3.216 1.00 96.06 70 GLN A CA 1
ATOM 561 C C . GLN A 1 70 ? -8.075 -9.516 1.724 1.00 96.06 70 GLN A C 1
ATOM 563 O O . GLN A 1 70 ? -8.404 -10.615 1.281 1.00 96.06 70 GLN A O 1
ATOM 568 N N . PHE A 1 71 ? -7.960 -8.437 0.947 1.00 94.50 71 PHE A N 1
ATOM 569 C CA . PHE A 1 71 ? -8.184 -8.437 -0.502 1.00 94.50 71 PHE A CA 1
ATOM 570 C C . PHE A 1 71 ? -6.951 -8.838 -1.323 1.00 94.50 71 PHE A C 1
ATOM 572 O O . PHE A 1 71 ? -6.997 -8.779 -2.549 1.00 94.50 71 PHE A O 1
ATOM 579 N N . LYS A 1 72 ? -5.861 -9.270 -0.673 1.00 96.38 72 LYS A N 1
ATOM 580 C CA . LYS A 1 72 ? -4.600 -9.673 -1.314 1.00 96.38 72 LYS A CA 1
ATOM 581 C C . LYS A 1 72 ? -3.994 -8.595 -2.218 1.00 96.38 72 LYS A C 1
ATOM 583 O O . LYS A 1 72 ? -3.278 -8.922 -3.157 1.00 96.38 72 LYS A O 1
ATOM 588 N N . ALA A 1 73 ? -4.242 -7.319 -1.941 1.00 97.50 73 ALA A N 1
ATOM 589 C CA . ALA A 1 73 ? -3.510 -6.235 -2.590 1.00 97.50 73 ALA A CA 1
ATOM 590 C C . ALA A 1 73 ? -2.110 -6.078 -1.975 1.00 97.50 73 ALA A C 1
ATOM 592 O O . ALA A 1 73 ? -1.156 -5.738 -2.664 1.00 97.50 73 ALA A O 1
ATOM 593 N N . VAL A 1 74 ? -1.971 -6.352 -0.677 1.00 98.06 74 VAL A N 1
ATOM 594 C CA . VAL A 1 74 ? -0.703 -6.219 0.048 1.00 98.06 74 VAL A CA 1
ATOM 595 C C . VAL A 1 74 ? -0.460 -7.464 0.895 1.00 98.06 74 VAL A C 1
ATOM 597 O O . VAL A 1 74 ? -1.389 -7.980 1.505 1.00 98.06 74 VAL A O 1
ATOM 600 N N . ASN A 1 75 ? 0.787 -7.916 0.982 1.00 97.31 75 ASN A N 1
ATOM 601 C CA . ASN A 1 75 ? 1.244 -8.893 1.969 1.00 97.31 75 ASN A CA 1
ATOM 602 C C . ASN A 1 75 ? 2.155 -8.214 3.000 1.00 97.31 75 ASN A C 1
ATOM 604 O O . ASN A 1 75 ? 2.831 -7.237 2.680 1.00 97.31 75 ASN A O 1
ATOM 608 N N . ILE A 1 76 ? 2.174 -8.722 4.237 1.00 95.69 76 ILE A N 1
ATOM 609 C CA . ILE A 1 76 ? 3.053 -8.216 5.301 1.00 95.69 76 ILE A CA 1
ATOM 610 C C . ILE A 1 76 ? 4.052 -9.299 5.691 1.00 95.69 76 ILE A C 1
ATOM 612 O O . ILE A 1 76 ? 3.654 -10.402 6.063 1.00 95.69 76 ILE A O 1
ATOM 616 N N . GLU A 1 77 ? 5.337 -8.957 5.682 1.00 90.81 77 GLU A N 1
ATOM 617 C CA . GLU A 1 77 ? 6.425 -9.840 6.099 1.00 90.81 77 GLU A CA 1
ATOM 618 C C . GLU A 1 77 ? 7.279 -9.225 7.214 1.00 90.81 77 GLU A C 1
ATOM 620 O O . GLU A 1 77 ? 7.352 -8.007 7.396 1.00 90.81 77 GLU A O 1
ATOM 625 N N . LYS A 1 78 ? 7.973 -10.093 7.960 1.00 84.19 78 LYS A N 1
ATOM 626 C CA . LYS A 1 78 ? 9.049 -9.692 8.873 1.00 84.19 78 LYS A CA 1
ATOM 627 C C . LYS A 1 78 ? 10.378 -9.845 8.146 1.00 84.19 78 LYS A C 1
ATOM 629 O O . LYS A 1 78 ? 10.790 -10.968 7.875 1.00 84.19 78 LYS A O 1
ATOM 634 N N . ARG A 1 79 ? 11.077 -8.739 7.889 1.00 81.69 79 ARG A N 1
ATOM 635 C CA . ARG A 1 79 ? 12.433 -8.769 7.315 1.00 81.69 79 ARG A CA 1
ATOM 636 C C . ARG A 1 79 ? 13.445 -8.071 8.212 1.00 81.69 79 ARG A C 1
ATOM 638 O O . ARG A 1 79 ? 13.095 -7.226 9.040 1.00 81.69 79 ARG A O 1
ATOM 645 N N . ARG A 1 80 ? 14.714 -8.437 8.049 1.00 78.38 80 ARG A N 1
ATOM 646 C CA . ARG A 1 80 ? 15.847 -7.694 8.607 1.00 78.38 80 ARG A CA 1
ATOM 647 C C . ARG A 1 80 ? 16.362 -6.730 7.549 1.00 78.38 80 ARG A C 1
ATOM 649 O O . ARG A 1 80 ? 16.386 -7.073 6.374 1.00 78.38 80 ARG A O 1
ATOM 656 N N . SER A 1 81 ? 16.772 -5.542 7.970 1.00 77.56 81 SER A N 1
ATOM 657 C CA . SER A 1 81 ? 17.581 -4.672 7.127 1.00 77.56 81 SER A CA 1
ATOM 658 C C . SER A 1 81 ? 18.955 -5.299 6.893 1.00 77.56 81 SER A C 1
ATOM 660 O O . SER A 1 81 ? 19.399 -6.141 7.677 1.00 77.56 81 SER A O 1
ATOM 662 N N . GLU A 1 82 ? 19.671 -4.821 5.878 1.00 77.12 82 GLU A N 1
ATOM 663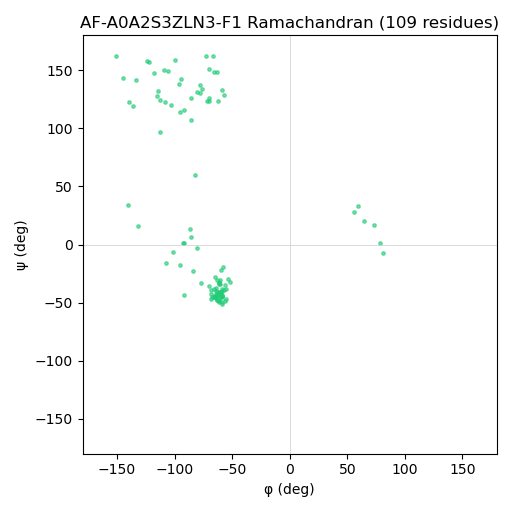 C CA . GLU A 1 82 ? 21.064 -5.209 5.598 1.00 77.12 82 GLU A CA 1
ATOM 664 C C . GLU A 1 82 ? 21.987 -5.032 6.815 1.00 77.12 82 GLU A C 1
ATOM 666 O O . GLU A 1 82 ? 22.928 -5.789 7.019 1.00 77.12 82 GLU A O 1
ATOM 671 N N . ARG A 1 83 ? 21.672 -4.068 7.691 1.00 79.31 83 ARG A N 1
ATOM 672 C CA . ARG A 1 83 ? 22.401 -3.796 8.942 1.00 79.31 83 ARG A CA 1
ATOM 673 C C . ARG A 1 83 ? 21.916 -4.637 10.133 1.00 79.31 83 ARG A C 1
ATOM 675 O O . ARG A 1 83 ? 22.201 -4.303 11.279 1.00 79.31 83 ARG A O 1
ATOM 682 N N . GLY A 1 84 ? 21.122 -5.680 9.892 1.00 78.69 84 GLY A N 1
ATOM 683 C CA . GLY A 1 84 ? 20.657 -6.638 10.899 1.00 78.69 84 GLY A CA 1
ATOM 684 C C . GLY A 1 84 ? 19.496 -6.173 11.786 1.00 78.69 84 GLY A C 1
ATOM 685 O O . GLY A 1 84 ? 19.054 -6.931 12.652 1.00 78.69 84 GLY A O 1
ATOM 686 N N . LYS A 1 85 ? 18.953 -4.964 11.583 1.00 80.12 85 LYS A N 1
ATOM 687 C CA . LYS A 1 85 ? 17.819 -4.456 12.371 1.00 80.12 85 LYS A CA 1
ATOM 688 C C . LYS A 1 85 ? 16.509 -5.027 11.837 1.00 80.12 85 LYS A C 1
ATOM 690 O O . LYS A 1 85 ? 16.238 -4.942 10.644 1.00 80.12 85 LYS A O 1
ATOM 695 N N . TRP A 1 86 ? 15.655 -5.548 12.714 1.00 79.06 86 TRP A N 1
ATOM 696 C CA . TRP A 1 86 ? 14.300 -5.944 12.327 1.00 79.06 86 TRP A CA 1
ATOM 697 C C . TRP A 1 86 ? 13.488 -4.737 11.846 1.00 79.06 86 TRP A C 1
ATOM 699 O O . TRP A 1 86 ? 13.324 -3.752 12.574 1.00 79.06 86 TRP A O 1
ATOM 709 N N . LEU A 1 87 ? 12.969 -4.828 10.622 1.00 79.69 87 LEU A N 1
ATOM 710 C CA . LEU A 1 87 ? 11.993 -3.885 10.094 1.00 79.69 87 LEU A CA 1
ATOM 711 C C . LEU A 1 87 ? 10.636 -4.197 10.730 1.00 79.69 87 LEU A C 1
ATOM 713 O O . LEU A 1 87 ? 10.249 -5.359 10.848 1.00 79.69 87 LEU A O 1
ATOM 717 N N . ARG A 1 88 ? 9.937 -3.155 11.195 1.00 75.44 88 ARG A N 1
ATOM 718 C CA . ARG A 1 88 ? 8.693 -3.329 11.961 1.00 75.44 88 ARG A CA 1
ATOM 719 C C . ARG A 1 88 ? 7.564 -3.870 11.088 1.00 75.44 88 ARG A C 1
ATOM 721 O O . ARG A 1 88 ? 6.918 -4.823 11.498 1.00 75.44 88 ARG A O 1
ATOM 728 N N . ASN A 1 89 ? 7.382 -3.288 9.902 1.00 83.69 89 ASN A N 1
ATOM 729 C CA . ASN A 1 89 ? 6.395 -3.707 8.913 1.00 83.69 89 ASN A CA 1
ATOM 730 C C . ASN A 1 89 ? 7.031 -3.612 7.524 1.00 83.69 89 ASN A C 1
ATOM 732 O O . ASN A 1 89 ? 7.491 -2.536 7.143 1.00 83.69 89 ASN A O 1
ATOM 736 N N . VAL A 1 90 ? 7.058 -4.722 6.790 1.00 94.69 90 VAL A N 1
ATOM 737 C CA . VAL A 1 90 ? 7.427 -4.746 5.373 1.00 94.69 90 VAL A CA 1
ATOM 738 C C . VAL A 1 90 ? 6.192 -5.114 4.573 1.00 94.69 90 VAL A C 1
ATOM 740 O O . VAL A 1 90 ? 5.570 -6.135 4.853 1.00 94.69 90 VAL A O 1
ATOM 743 N N . TYR A 1 91 ? 5.840 -4.270 3.613 1.00 97.31 91 TYR A N 1
ATOM 744 C CA . TYR A 1 91 ? 4.676 -4.415 2.754 1.00 97.31 91 TYR A CA 1
ATOM 745 C C . TYR A 1 91 ? 5.128 -4.783 1.349 1.00 97.31 91 TYR A C 1
ATOM 747 O O . TYR A 1 91 ? 5.883 -4.040 0.721 1.00 97.31 91 TYR A O 1
ATOM 755 N N . LEU A 1 92 ? 4.630 -5.910 0.857 1.00 97.06 92 LEU A N 1
ATOM 756 C CA . LEU A 1 92 ? 4.821 -6.358 -0.517 1.00 97.06 92 LEU A CA 1
ATOM 757 C C . LEU A 1 92 ? 3.536 -6.078 -1.278 1.00 97.06 92 LEU A C 1
ATOM 759 O O . LEU A 1 92 ? 2.469 -6.556 -0.884 1.00 97.06 92 LEU A O 1
ATOM 763 N N . LEU A 1 93 ? 3.625 -5.263 -2.323 1.00 97.69 93 LEU A N 1
ATOM 764 C CA . LEU A 1 93 ? 2.476 -4.928 -3.147 1.00 97.69 93 LEU A CA 1
ATOM 765 C C . LEU A 1 93 ? 2.322 -6.006 -4.218 1.00 97.69 93 LEU A C 1
ATOM 767 O O . LEU A 1 93 ? 3.251 -6.276 -4.979 1.00 97.69 93 LEU A O 1
ATOM 771 N N . ASN A 1 94 ? 1.129 -6.593 -4.306 1.00 97.44 94 ASN A N 1
ATOM 772 C CA . ASN A 1 94 ? 0.810 -7.621 -5.296 1.00 97.44 94 ASN A CA 1
ATOM 773 C C . ASN A 1 94 ? 0.437 -6.968 -6.636 1.00 97.44 94 ASN A C 1
ATOM 775 O O . ASN A 1 94 ? -0.681 -7.104 -7.137 1.00 97.44 94 ASN A O 1
ATOM 779 N N . VAL A 1 95 ? 1.386 -6.204 -7.174 1.00 97.38 95 VAL A N 1
ATOM 780 C CA . VAL A 1 95 ? 1.301 -5.550 -8.479 1.00 97.38 95 VAL A CA 1
ATOM 781 C C . VAL A 1 95 ? 1.381 -6.627 -9.567 1.00 97.38 95 VAL A C 1
ATOM 783 O O . VAL A 1 95 ? 2.335 -7.402 -9.557 1.00 97.38 95 VAL A O 1
ATOM 786 N N . PRO A 1 96 ? 0.425 -6.691 -10.510 1.00 97.19 96 PRO A N 1
ATOM 787 C CA . PRO A 1 96 ? 0.466 -7.657 -11.604 1.00 97.19 96 PRO A CA 1
ATOM 788 C C . PRO A 1 96 ? 1.667 -7.449 -12.533 1.00 97.19 96 PRO A C 1
ATOM 790 O O . PRO A 1 96 ? 2.053 -6.307 -12.800 1.00 97.19 96 PRO A O 1
ATOM 793 N N . ASP A 1 97 ? 2.170 -8.536 -13.118 1.00 96.12 97 ASP A N 1
ATOM 794 C CA . ASP A 1 97 ? 3.325 -8.515 -14.031 1.00 96.12 97 ASP A CA 1
ATOM 795 C C . ASP A 1 97 ? 3.115 -7.576 -15.224 1.00 96.12 97 ASP A C 1
ATOM 797 O O . ASP A 1 97 ? 4.009 -6.820 -15.588 1.00 96.12 97 ASP A O 1
ATOM 801 N N . SER A 1 98 ? 1.878 -7.467 -15.724 1.00 97.00 98 SER A N 1
ATOM 802 C CA . SER A 1 98 ? 1.513 -6.533 -16.800 1.00 97.00 98 SER A CA 1
ATOM 803 C C . SER A 1 98 ? 1.795 -5.053 -16.489 1.00 97.00 98 SER A C 1
ATOM 805 O O . SER A 1 98 ? 1.786 -4.217 -17.398 1.00 97.00 98 SER A O 1
ATOM 807 N N . TYR A 1 99 ? 1.944 -4.700 -15.207 1.00 97.06 99 TYR A N 1
ATOM 808 C CA . TYR A 1 99 ? 2.442 -3.396 -14.769 1.00 97.06 99 TYR A CA 1
ATOM 809 C C . TYR A 1 99 ? 3.961 -3.423 -14.574 1.00 97.06 99 TYR A C 1
ATOM 811 O O . TYR A 1 99 ? 4.617 -2.479 -15.008 1.00 97.06 99 TYR A O 1
ATOM 819 N N . ARG A 1 100 ? 4.514 -4.473 -13.945 1.00 96.56 100 ARG A N 1
ATOM 820 C CA . ARG A 1 100 ? 5.954 -4.612 -13.651 1.00 96.56 100 ARG A CA 1
ATOM 821 C C . ARG A 1 100 ? 6.826 -4.614 -14.906 1.00 96.56 100 ARG A C 1
ATOM 823 O O . ARG A 1 100 ? 7.801 -3.877 -14.956 1.00 96.56 100 ARG A O 1
ATOM 830 N N . GLU A 1 101 ? 6.414 -5.335 -15.944 1.00 95.69 101 GLU A N 1
ATOM 831 C CA . GLU A 1 101 ? 7.108 -5.414 -17.240 1.00 95.69 101 GLU A CA 1
ATOM 832 C C . GLU A 1 101 ? 7.241 -4.048 -17.937 1.00 95.69 101 GLU A C 1
ATOM 834 O O . GLU A 1 101 ? 8.108 -3.847 -18.784 1.00 95.69 101 GLU A O 1
ATOM 839 N N . LYS A 1 102 ? 6.380 -3.085 -17.583 1.00 95.12 102 LYS A N 1
ATOM 840 C CA . LYS A 1 102 ? 6.378 -1.721 -18.137 1.00 95.12 102 LYS A CA 1
ATOM 841 C C . LYS A 1 102 ? 7.200 -0.734 -17.311 1.00 95.12 102 LYS A C 1
ATOM 843 O O . LYS A 1 102 ? 7.211 0.452 -17.635 1.00 95.12 102 LYS A O 1
ATOM 848 N N . ASP A 1 103 ? 7.833 -1.187 -16.233 1.00 95.62 103 ASP A N 1
ATOM 849 C CA . ASP A 1 103 ? 8.632 -0.372 -15.323 1.00 95.62 103 ASP A CA 1
ATOM 850 C C . ASP A 1 103 ? 10.111 -0.774 -15.443 1.00 95.62 103 ASP A C 1
ATOM 852 O O . ASP A 1 103 ? 10.542 -1.744 -14.817 1.00 95.62 103 ASP A O 1
ATOM 856 N N . PRO A 1 104 ? 10.910 -0.044 -16.250 1.00 94.31 104 PRO A N 1
ATOM 857 C CA . PRO A 1 104 ? 12.316 -0.378 -16.468 1.00 94.31 104 PRO A CA 1
ATOM 858 C C . PRO A 1 104 ? 13.150 -0.356 -15.185 1.00 94.31 104 PRO A C 1
ATOM 860 O O . PRO A 1 104 ? 14.123 -1.099 -15.079 1.00 94.31 104 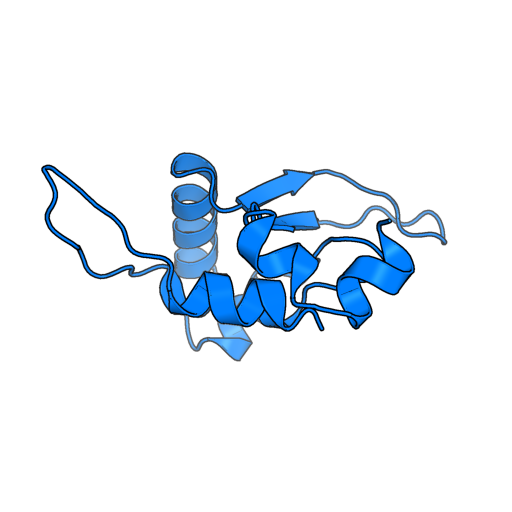PRO A O 1
ATOM 863 N N . GLU A 1 105 ? 12.788 0.490 -14.210 1.00 93.56 105 GLU A N 1
ATOM 864 C CA . GLU A 1 105 ? 13.474 0.529 -12.916 1.00 93.56 105 GLU A CA 1
ATOM 865 C C . GLU A 1 105 ? 13.191 -0.751 -12.130 1.00 93.56 105 GLU A C 1
ATOM 867 O O . GLU A 1 105 ? 14.112 -1.325 -11.559 1.00 93.56 105 GLU A O 1
ATOM 872 N N . TRP A 1 106 ? 11.942 -1.227 -12.135 1.00 94.94 106 TRP A N 1
ATOM 873 C CA . TRP A 1 106 ? 11.586 -2.502 -11.513 1.00 94.94 106 TRP A CA 1
ATOM 874 C C . TRP A 1 106 ? 12.314 -3.681 -12.157 1.00 94.94 106 TRP A C 1
ATOM 876 O O . TRP A 1 106 ? 12.939 -4.470 -11.446 1.00 94.94 106 TRP A O 1
ATOM 886 N N . MET A 1 107 ? 12.274 -3.770 -13.489 1.00 94.94 107 MET A N 1
ATOM 887 C CA . MET A 1 107 ? 12.912 -4.856 -14.239 1.00 94.94 107 MET A CA 1
ATOM 888 C C . MET A 1 107 ? 14.418 -4.910 -13.990 1.00 94.94 107 MET A C 1
ATOM 890 O O . MET A 1 107 ? 14.956 -5.978 -13.737 1.00 94.94 107 MET A O 1
ATOM 894 N N . ARG A 1 108 ? 15.094 -3.755 -13.936 1.00 94.00 108 ARG A N 1
ATOM 895 C CA . ARG A 1 108 ? 16.538 -3.680 -13.662 1.00 94.00 108 ARG A CA 1
ATOM 896 C C . ARG A 1 108 ? 16.974 -4.441 -12.402 1.00 94.00 108 ARG A C 1
ATOM 898 O O . ARG A 1 108 ? 18.114 -4.894 -12.347 1.00 94.00 108 ARG A O 1
ATOM 905 N N . TRP A 1 109 ? 16.118 -4.513 -11.385 1.00 91.50 109 TRP A N 1
ATOM 906 C CA . TRP A 1 109 ? 16.454 -5.093 -10.083 1.00 91.50 109 TRP A CA 1
ATOM 907 C C . TRP A 1 109 ? 15.812 -6.457 -9.809 1.00 91.50 109 TRP A C 1
ATOM 909 O O . TRP A 1 109 ? 16.235 -7.126 -8.870 1.00 91.50 109 TRP A O 1
ATOM 919 N N . ASN A 1 110 ? 14.794 -6.855 -10.578 1.00 85.62 110 ASN A N 1
ATOM 920 C CA . ASN A 1 110 ? 13.951 -8.019 -10.270 1.00 85.62 110 ASN A CA 1
ATOM 921 C C . ASN A 1 110 ? 13.753 -8.976 -11.463 1.00 85.62 110 ASN A C 1
ATOM 923 O O . ASN A 1 110 ? 12.820 -9.778 -11.429 1.00 85.62 110 ASN A O 1
ATOM 927 N N . GLU A 1 111 ? 14.579 -8.864 -12.508 1.00 71.81 111 GLU A N 1
ATOM 928 C CA . GLU A 1 111 ? 14.637 -9.806 -13.642 1.00 71.81 111 GLU A CA 1
ATOM 929 C C . GLU A 1 111 ? 15.352 -11.121 -13.286 1.00 71.81 111 GLU A C 1
ATOM 931 O O . GLU A 1 111 ? 16.361 -11.082 -12.540 1.00 71.81 111 GLU A O 1
#

pLDDT: mean 93.21, std 6.59, range [71.81, 98.62]

Solvent-accessible surface area (backbone atoms only — not comparable to full-atom values): 6259 Å² total; per-residue (Å²): 94,32,62,28,41,39,52,47,44,70,68,60,71,47,68,61,95,88,42,80,47,90,60,89,37,45,60,59,48,41,52,43,20,62,48,19,34,34,79,77,62,36,16,60,71,52,58,62,56,50,11,63,77,60,76,44,52,50,69,53,42,55,51,32,52,52,51,35,40,75,71,57,47,31,48,81,49,85,46,63,44,99,87,69,48,74,45,90,48,32,39,34,69,63,63,54,62,88,36,41,81,74,19,71,68,35,42,75,54,69,112

Nearest PDB structures (foldseek):
  2v79-assembly1_B  TM=6.897E-01  e=7.838E-03  Bacillus subtilis
  6pln-assembly2_B  TM=5.262E-01  e=2.238E-03  Pyrococcus furiosus
  3r0a-assembly1_A  TM=5.008E-01  e=5.816E-03  Methanosarcina mazei
  6xjf-assembly3_C  TM=5.641E-01  e=2.436E-02  Pyrococcus furiosus DSM 3638
  3we3-assembly2_B  TM=4.605E-01  e=3.366E-01  Homo sapiens

Sequence (111 aa):
MSISARNWAWDLSWKRGGVNFPMKEKLTLLCLAEHENPEYGYAFPSHETIAERTGQSVRTVQTHIKTLVQFKAVNIEKRRSERGKWLRNVYLLNVPDSYREKDPEWMRWNE

InterPro domains:
  IPR036388 Winged helix-like DNA-binding domain superfamily [G3DSA:1.10.10.10] (18-98)